Protein AF-A0A813EW26-F1 (afdb_monomer)

Foldseek 3Di:
DVLVVVLVVLVVVLVPDDPVVNVVSVVVSVVSVVVVVVVVVVVVVVCVVPVVVVCVVVVPDPVNVLVVLQVVDVVCPDVNCLPVVLVVLVVCCVPPNDVVSVVCLVPRDDPVSSCCCVPPSNVVCVCQVVVQVVPDDPPDPDRPRPDPDDPPD

Organism: Polarella glacialis (NCBI:txid89957)

pLDDT: mean 82.6, std 13.22, range [34.06, 95.25]

Nearest PDB structures (foldseek):
  6tdu-assembly1_h  TM=3.071E-01  e=9.875E+00  Euglena gracilis

Secondary structure (DSSP, 8-state):
-HHHHHHHHHHHHHTTS-HHHHHHHHHHHHHHHHHHHHHHHHHHHHHHHHHHHHHHHTT--HHHHHHHHHHHHHHHHHHHHHHHHHHHHHHHHHHH-HHHHHHHHHHTS-HHHHHHIIIIIHHHIIIIIIHHHHT-STT--S-TT--------

Structure (mmCIF, N/CA/C/O backbone):
data_AF-A0A813EW26-F1
#
_entry.id   AF-A0A813EW26-F1
#
loop_
_atom_site.group_PDB
_atom_site.id
_atom_site.type_symbol
_atom_site.label_atom_id
_atom_site.label_alt_id
_atom_site.label_comp_id
_atom_site.label_asym_id
_atom_site.label_entity_id
_atom_site.label_seq_id
_atom_site.pdbx_PDB_ins_code
_atom_site.Cartn_x
_atom_site.Cartn_y
_atom_site.Cartn_z
_atom_site.occupancy
_atom_site.B_iso_or_equiv
_atom_site.auth_seq_id
_atom_site.auth_comp_id
_atom_site.auth_asym_id
_atom_site.auth_atom_id
_atom_site.pdbx_PDB_model_num
ATOM 1 N N . MET A 1 1 ? -9.733 -8.151 -11.544 1.00 58.94 1 MET A N 1
ATOM 2 C CA . MET A 1 1 ? -8.598 -9.094 -11.354 1.00 58.94 1 MET A CA 1
ATOM 3 C C . MET A 1 1 ? -7.816 -9.415 -12.630 1.00 58.94 1 MET A C 1
ATOM 5 O O . MET A 1 1 ? -6.599 -9.398 -12.552 1.00 58.94 1 MET A O 1
ATOM 9 N N . ARG A 1 2 ? -8.445 -9.617 -13.800 1.00 74.50 2 ARG A N 1
ATOM 10 C CA . ARG A 1 2 ? -7.743 -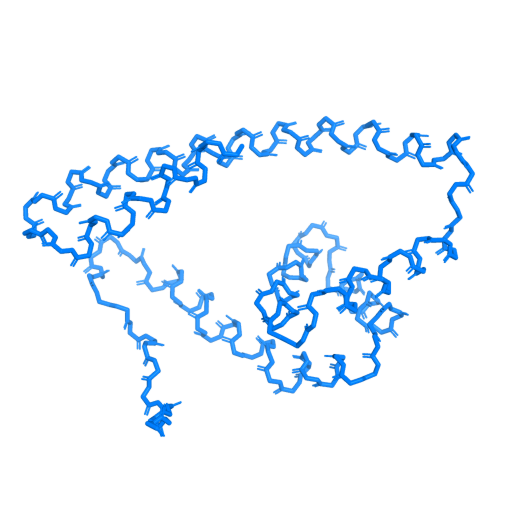9.930 -15.067 1.00 74.50 2 ARG A CA 1
ATOM 11 C C . ARG A 1 2 ? -6.640 -8.927 -15.470 1.00 74.50 2 ARG A C 1
ATOM 13 O O . ARG A 1 2 ? -5.585 -9.345 -15.923 1.00 74.50 2 ARG A O 1
ATOM 20 N N . THR A 1 3 ? -6.844 -7.627 -15.241 1.00 79.56 3 THR A N 1
ATOM 21 C CA . THR A 1 3 ? -5.843 -6.577 -15.524 1.00 79.56 3 THR A CA 1
ATOM 22 C C . THR A 1 3 ? -4.544 -6.753 -14.727 1.00 79.56 3 THR A C 1
ATOM 24 O O . THR A 1 3 ? -3.465 -6.509 -15.255 1.00 79.56 3 THR A O 1
ATOM 27 N N . MET A 1 4 ? -4.621 -7.223 -13.476 1.00 79.38 4 MET A N 1
ATOM 28 C CA . MET A 1 4 ? -3.436 -7.456 -12.637 1.00 79.38 4 MET A CA 1
ATOM 29 C C . MET A 1 4 ? -2.632 -8.669 -13.112 1.00 79.38 4 MET A C 1
ATOM 31 O O . MET A 1 4 ? -1.403 -8.632 -13.097 1.00 79.38 4 MET A O 1
ATOM 35 N N . ASP A 1 5 ? -3.317 -9.722 -13.568 1.00 84.12 5 ASP A N 1
ATOM 36 C CA . ASP A 1 5 ? -2.665 -10.878 -14.188 1.00 84.12 5 ASP A CA 1
ATOM 37 C C . ASP A 1 5 ? -1.959 -10.475 -15.490 1.00 84.12 5 ASP A C 1
ATOM 39 O O . ASP A 1 5 ? -0.799 -10.819 -15.691 1.00 84.12 5 ASP A O 1
ATOM 43 N N . GLU A 1 6 ? -2.610 -9.658 -16.323 1.00 85.12 6 GLU A N 1
ATOM 44 C CA . GLU A 1 6 ? -2.019 -9.124 -17.556 1.00 85.12 6 GLU A CA 1
ATOM 45 C C . GLU A 1 6 ? -0.769 -8.272 -17.273 1.00 85.12 6 GLU A C 1
ATOM 47 O O . GLU A 1 6 ? 0.268 -8.481 -17.901 1.00 85.12 6 GLU A O 1
ATOM 52 N N . LEU A 1 7 ? -0.821 -7.360 -16.294 1.00 85.62 7 LEU A N 1
ATOM 53 C CA . LEU A 1 7 ? 0.332 -6.541 -15.897 1.00 85.62 7 LEU A CA 1
ATOM 54 C C . LEU A 1 7 ? 1.496 -7.396 -15.375 1.00 85.62 7 LEU A C 1
ATOM 56 O O . LEU A 1 7 ? 2.650 -7.163 -15.748 1.00 85.62 7 LEU A O 1
ATOM 60 N N . ARG A 1 8 ? 1.209 -8.406 -14.544 1.00 85.56 8 ARG A N 1
ATOM 61 C CA . ARG A 1 8 ? 2.218 -9.357 -14.053 1.00 85.56 8 ARG A CA 1
ATOM 62 C C . ARG A 1 8 ? 2.895 -10.078 -15.215 1.00 85.56 8 ARG A C 1
ATOM 64 O O . ARG A 1 8 ? 4.122 -10.166 -15.248 1.00 85.56 8 ARG A O 1
ATOM 71 N N . ASP A 1 9 ? 2.111 -10.579 -16.160 1.00 86.75 9 ASP A N 1
ATOM 72 C CA . ASP A 1 9 ? 2.622 -11.363 -17.280 1.00 86.75 9 ASP A CA 1
ATOM 73 C C . ASP A 1 9 ? 3.438 -10.478 -18.246 1.00 86.75 9 ASP A C 1
ATOM 75 O O . ASP A 1 9 ? 4.500 -10.884 -18.730 1.00 86.75 9 ASP A O 1
ATOM 79 N N . MET A 1 10 ? 3.022 -9.221 -18.452 1.00 84.31 10 MET A N 1
ATOM 80 C CA . MET A 1 10 ? 3.799 -8.218 -19.189 1.00 84.31 10 MET A CA 1
ATOM 81 C C . MET A 1 10 ? 5.158 -7.959 -18.525 1.00 84.31 10 MET A C 1
ATOM 83 O O . MET A 1 10 ? 6.186 -8.038 -19.197 1.00 84.31 10 MET A O 1
ATOM 87 N N . LEU A 1 11 ? 5.197 -7.737 -17.208 1.00 82.88 11 LEU A N 1
ATOM 88 C CA . LEU A 1 11 ? 6.443 -7.528 -16.459 1.00 82.88 11 LEU A CA 1
ATOM 89 C C . LEU A 1 11 ? 7.373 -8.753 -16.509 1.00 82.88 11 LEU A C 1
ATOM 91 O O . LEU A 1 11 ? 8.576 -8.622 -16.762 1.00 82.88 11 LEU A O 1
ATOM 95 N N . ALA A 1 12 ? 6.818 -9.953 -16.325 1.00 83.06 12 ALA A N 1
ATOM 96 C CA . ALA A 1 12 ? 7.572 -11.201 -16.388 1.00 83.06 12 ALA A CA 1
ATOM 97 C C . ALA A 1 12 ? 8.181 -11.422 -17.782 1.00 83.06 12 ALA A C 1
ATOM 99 O O . ALA A 1 12 ? 9.363 -11.744 -17.906 1.00 83.06 12 ALA A O 1
ATOM 100 N N . SER A 1 13 ? 7.400 -11.188 -18.841 1.00 82.06 13 SER A N 1
ATOM 101 C CA . SER A 1 13 ? 7.858 -11.360 -20.224 1.00 82.06 13 SER A CA 1
ATOM 102 C C . SER A 1 13 ? 8.895 -10.314 -20.656 1.00 82.06 13 SER A C 1
ATOM 104 O O . SER A 1 13 ? 9.799 -10.630 -21.432 1.00 82.06 13 SER A O 1
ATOM 106 N N . GLY A 1 14 ? 8.823 -9.088 -20.127 1.00 76.06 14 GLY A N 1
ATOM 107 C CA . GLY A 1 14 ? 9.753 -8.005 -20.462 1.00 76.06 14 GLY A CA 1
ATOM 108 C C . GLY A 1 14 ? 11.180 -8.232 -19.981 1.00 76.06 14 GLY A C 1
ATOM 109 O O . GLY A 1 14 ? 12.131 -7.830 -20.653 1.00 76.06 14 GLY A O 1
ATOM 110 N N . SER A 1 15 ? 11.335 -8.958 -18.873 1.00 72.12 15 SER A N 1
ATOM 111 C CA . SER A 1 15 ? 12.633 -9.243 -18.247 1.00 72.12 15 SER A CA 1
ATOM 112 C C . SER A 1 15 ? 13.597 -9.997 -19.179 1.00 72.12 15 SER A C 1
ATOM 114 O O . SER A 1 15 ? 14.813 -9.838 -19.078 1.00 72.12 15 SER A O 1
ATOM 116 N N . PHE A 1 16 ? 13.061 -10.764 -20.136 1.00 74.12 16 PHE A N 1
ATOM 117 C CA . PHE A 1 16 ? 13.828 -11.633 -21.036 1.00 74.12 16 PHE A CA 1
ATOM 118 C C . PHE A 1 16 ? 13.898 -11.138 -22.489 1.00 74.12 16 PHE A C 1
ATOM 120 O O . PHE A 1 16 ? 14.532 -11.782 -23.322 1.00 74.12 16 PHE A O 1
ATOM 127 N N . LYS A 1 17 ? 13.265 -10.004 -22.819 1.00 77.62 17 LYS A N 1
ATOM 128 C CA . LYS A 1 17 ? 13.198 -9.503 -24.202 1.00 77.62 17 LYS A CA 1
ATOM 129 C C . LYS A 1 17 ? 14.443 -8.708 -24.624 1.00 77.62 17 LYS A C 1
ATOM 131 O O . LYS A 1 17 ? 15.064 -8.082 -23.763 1.00 77.62 17 LYS A O 1
ATOM 136 N N . PRO A 1 18 ? 14.800 -8.678 -25.924 1.00 77.31 18 PRO A N 1
ATOM 137 C CA . PRO A 1 18 ? 15.823 -7.775 -26.463 1.00 77.31 18 PRO A CA 1
ATOM 138 C C . PRO A 1 18 ? 15.448 -6.297 -26.275 1.00 77.31 18 PRO A C 1
ATOM 140 O O . PRO A 1 18 ? 14.266 -5.959 -26.276 1.00 77.31 18 PRO A O 1
ATOM 143 N N . ALA A 1 19 ? 16.440 -5.403 -26.175 1.00 70.62 19 ALA A N 1
ATOM 144 C CA . ALA A 1 19 ? 16.229 -3.977 -25.882 1.00 70.62 19 ALA A CA 1
ATOM 145 C C . ALA A 1 19 ? 15.204 -3.282 -26.809 1.00 70.62 19 ALA A C 1
ATOM 147 O O . ALA A 1 19 ? 14.368 -2.523 -26.328 1.00 70.62 19 ALA A O 1
ATOM 148 N N . GLY A 1 20 ? 15.195 -3.599 -28.110 1.00 70.50 20 GLY A N 1
ATOM 149 C CA . GLY A 1 20 ? 14.234 -3.027 -29.067 1.00 70.50 20 GLY A CA 1
ATOM 150 C C . GLY A 1 20 ? 12.772 -3.433 -28.824 1.00 70.50 20 GLY A C 1
ATOM 151 O O . GLY A 1 20 ? 11.873 -2.627 -29.028 1.00 70.50 20 GLY A O 1
ATOM 152 N N . GLU A 1 21 ? 12.522 -4.646 -28.322 1.00 73.56 21 GLU A N 1
ATOM 153 C CA . GLU A 1 21 ? 11.170 -5.123 -27.980 1.00 73.56 21 GLU A CA 1
ATOM 154 C C . GLU A 1 21 ? 10.713 -4.660 -26.589 1.00 73.56 21 GLU A C 1
ATOM 156 O O . GLU A 1 21 ? 9.515 -4.645 -26.294 1.00 73.56 21 GLU A O 1
ATOM 161 N N . ARG A 1 22 ? 11.656 -4.274 -25.717 1.00 75.75 22 ARG A N 1
ATOM 162 C CA . ARG A 1 22 ? 11.342 -3.721 -24.392 1.00 75.75 22 ARG A CA 1
ATOM 163 C C . ARG A 1 22 ? 10.670 -2.359 -24.493 1.00 75.75 22 ARG A C 1
ATOM 165 O O . ARG A 1 22 ? 9.767 -2.101 -23.709 1.00 75.75 22 ARG A O 1
ATOM 172 N N . ALA A 1 23 ? 11.054 -1.528 -25.462 1.00 77.25 23 ALA A N 1
ATOM 173 C CA . ALA A 1 23 ? 10.462 -0.204 -25.649 1.00 77.25 23 ALA A CA 1
ATOM 174 C C . ALA A 1 23 ? 8.962 -0.278 -25.995 1.00 77.25 23 ALA A C 1
ATOM 176 O O . ALA A 1 23 ? 8.146 0.416 -25.389 1.00 77.25 23 ALA A O 1
ATOM 177 N N . GLU A 1 24 ? 8.577 -1.169 -26.914 1.00 80.31 24 GLU A N 1
ATOM 178 C CA . GLU A 1 24 ? 7.169 -1.370 -27.280 1.00 80.31 24 GLU A CA 1
ATOM 179 C C . GLU A 1 24 ? 6.361 -1.963 -26.116 1.00 80.31 24 GLU A C 1
ATOM 181 O O . GLU A 1 24 ? 5.244 -1.525 -25.828 1.00 80.31 24 GLU A O 1
ATOM 186 N N . LEU A 1 25 ? 6.937 -2.939 -25.408 1.00 82.19 25 LEU A N 1
ATOM 187 C CA . LEU A 1 25 ? 6.304 -3.526 -24.232 1.00 82.19 25 LEU A CA 1
ATOM 188 C C . LEU A 1 25 ? 6.136 -2.499 -23.104 1.00 82.19 25 LEU A C 1
ATOM 190 O O . LEU A 1 25 ? 5.101 -2.495 -22.443 1.00 82.19 25 LEU A O 1
ATOM 194 N N . LEU A 1 26 ? 7.119 -1.619 -22.906 1.00 81.19 26 LEU A N 1
ATOM 195 C CA . LEU A 1 26 ? 7.070 -0.545 -21.920 1.00 81.19 26 LEU A CA 1
ATOM 196 C C . LEU A 1 26 ? 5.965 0.462 -22.247 1.00 81.19 26 LEU A C 1
ATOM 198 O O . LEU A 1 26 ? 5.229 0.853 -21.345 1.00 81.19 26 LEU A O 1
ATOM 202 N N . ALA A 1 27 ? 5.802 0.846 -23.516 1.00 82.25 27 ALA A N 1
ATOM 203 C CA . ALA A 1 27 ? 4.712 1.725 -23.937 1.00 82.25 27 ALA A CA 1
ATOM 204 C C . ALA A 1 27 ? 3.338 1.105 -23.626 1.00 82.25 27 ALA A C 1
ATOM 206 O O . ALA A 1 27 ? 2.505 1.741 -22.980 1.00 82.25 27 ALA A O 1
ATOM 207 N N . LYS A 1 28 ? 3.144 -0.173 -23.981 1.00 84.50 28 LYS A N 1
ATOM 208 C CA . LYS A 1 28 ? 1.917 -0.927 -23.665 1.00 84.50 28 LYS A CA 1
ATOM 209 C C . LYS A 1 28 ? 1.693 -1.064 -22.159 1.00 84.50 28 LYS A C 1
ATOM 211 O O . LYS A 1 28 ? 0.564 -0.970 -21.688 1.00 84.50 28 LYS A O 1
ATOM 216 N N . LEU A 1 29 ? 2.760 -1.293 -21.392 1.00 84.81 29 LEU A N 1
ATOM 217 C CA . LEU A 1 29 ? 2.688 -1.396 -19.937 1.00 84.81 29 LEU A CA 1
ATOM 218 C C . LEU A 1 29 ? 2.246 -0.066 -19.320 1.00 84.81 29 LEU A C 1
ATOM 220 O O . LEU A 1 29 ? 1.349 -0.066 -18.485 1.00 84.81 29 LEU A O 1
ATOM 224 N N . ARG A 1 30 ? 2.829 1.059 -19.755 1.00 84.19 30 ARG A N 1
ATOM 225 C CA . ARG A 1 30 ? 2.454 2.410 -19.301 1.00 84.19 30 ARG A CA 1
ATOM 226 C C . ARG A 1 30 ? 0.980 2.699 -19.575 1.00 84.19 30 ARG A C 1
ATOM 228 O O . ARG A 1 30 ? 0.277 3.133 -18.669 1.00 84.19 30 ARG A O 1
ATOM 235 N N . GLU A 1 31 ? 0.511 2.408 -20.786 1.00 85.81 31 GLU A N 1
ATOM 236 C CA . GLU A 1 31 ? -0.8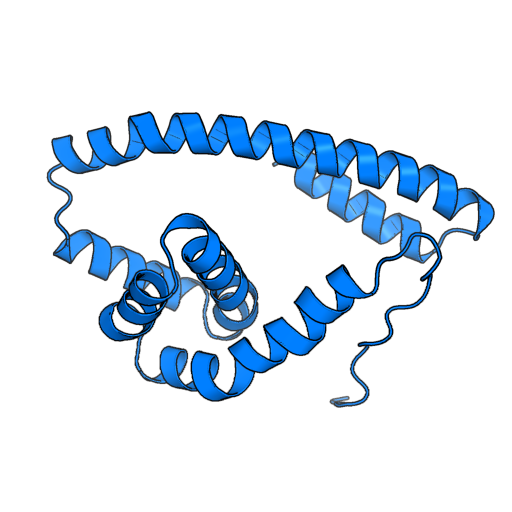98 2.563 -21.161 1.00 85.81 31 GLU A CA 1
ATOM 237 C C . GLU A 1 31 ? -1.814 1.721 -20.263 1.00 85.81 31 GLU A C 1
ATOM 239 O O . GLU A 1 31 ? -2.791 2.228 -19.712 1.00 85.81 31 GLU A O 1
ATOM 244 N N . ARG A 1 32 ? -1.470 0.445 -20.046 1.00 87.38 32 ARG A N 1
ATOM 245 C CA . ARG A 1 32 ? -2.289 -0.459 -19.231 1.00 87.38 32 ARG A CA 1
ATOM 246 C C . ARG A 1 32 ? -2.313 -0.063 -17.757 1.00 87.38 32 ARG A C 1
ATOM 248 O O . ARG A 1 32 ? -3.361 -0.175 -17.130 1.00 87.38 32 ARG A O 1
ATOM 255 N N . VAL A 1 33 ? -1.187 0.407 -17.217 1.00 87.12 33 VAL A N 1
ATOM 256 C CA . VAL A 1 33 ? -1.109 0.943 -15.850 1.00 87.12 33 VAL A CA 1
ATOM 257 C C . VAL A 1 33 ? -1.954 2.208 -15.723 1.00 87.12 33 VAL A C 1
ATOM 259 O O . VAL A 1 33 ? -2.708 2.312 -14.765 1.00 87.12 33 VAL A O 1
ATOM 262 N N . ALA A 1 34 ? -1.887 3.134 -16.683 1.00 84.62 34 ALA A N 1
ATOM 263 C CA . ALA A 1 34 ? -2.699 4.351 -16.654 1.00 84.62 34 ALA A CA 1
ATOM 264 C C . ALA A 1 34 ? -4.203 4.035 -16.672 1.00 84.62 34 ALA A C 1
ATOM 266 O O . ALA A 1 34 ? -4.948 4.567 -15.854 1.00 84.62 34 ALA A O 1
ATOM 267 N N . ALA A 1 35 ? -4.635 3.111 -17.537 1.00 87.25 35 ALA A N 1
ATOM 268 C CA . ALA A 1 35 ? -6.020 2.644 -17.560 1.00 87.25 35 ALA A CA 1
ATOM 269 C C . ALA A 1 35 ? -6.426 1.974 -16.237 1.00 87.25 35 ALA A C 1
ATOM 271 O O . ALA A 1 35 ? -7.499 2.240 -15.713 1.00 87.25 35 ALA A O 1
ATOM 272 N N . PHE A 1 36 ? -5.549 1.144 -15.664 1.00 86.75 36 PHE A N 1
ATOM 273 C CA . PHE A 1 36 ? -5.805 0.510 -14.372 1.00 86.75 36 PHE A CA 1
ATOM 274 C C . PHE A 1 36 ? -5.946 1.529 -13.232 1.00 86.75 36 PHE A C 1
ATOM 276 O O . PHE A 1 36 ? -6.791 1.348 -12.363 1.00 86.75 36 PHE A O 1
ATOM 283 N N . VAL A 1 37 ? -5.140 2.595 -13.228 1.00 86.81 37 VAL A N 1
ATOM 284 C CA . VAL A 1 37 ? -5.251 3.677 -12.237 1.00 86.81 37 VAL A CA 1
ATOM 285 C C . VAL A 1 37 ? -6.607 4.373 -12.342 1.00 86.81 37 VAL A C 1
ATOM 287 O O . VAL A 1 37 ? -7.246 4.584 -11.315 1.00 86.81 37 VAL A O 1
ATOM 290 N N . GLU A 1 38 ? -7.066 4.677 -13.556 1.00 88.19 38 GLU A N 1
ATOM 291 C CA . GLU A 1 38 ? -8.377 5.302 -13.765 1.00 88.19 38 GLU A CA 1
ATOM 292 C C . GLU A 1 38 ? -9.526 4.388 -13.314 1.00 88.19 38 GLU A C 1
ATOM 294 O O . GLU A 1 38 ? -10.388 4.815 -12.546 1.00 88.19 38 GLU A O 1
ATOM 299 N N . ASP A 1 39 ? -9.483 3.105 -13.695 1.00 87.75 39 ASP A N 1
ATOM 300 C CA . ASP A 1 39 ? -10.458 2.102 -13.247 1.00 87.75 39 ASP A CA 1
ATOM 301 C C . ASP A 1 39 ? -10.497 2.012 -11.708 1.00 87.75 39 ASP A C 1
ATOM 303 O O . ASP A 1 39 ? -11.567 1.914 -11.106 1.00 87.75 39 ASP A O 1
ATOM 307 N N . MET A 1 40 ? -9.329 2.060 -11.053 1.00 86.75 40 MET A N 1
ATOM 308 C CA . MET A 1 40 ? -9.228 2.029 -9.593 1.00 86.75 40 MET A CA 1
ATOM 309 C C . MET A 1 40 ? -9.784 3.294 -8.941 1.00 86.75 40 MET A C 1
ATOM 311 O O . MET A 1 40 ? -10.432 3.181 -7.905 1.00 86.75 40 MET A O 1
ATOM 315 N N . HIS A 1 41 ? -9.570 4.480 -9.516 1.00 87.00 41 HIS A N 1
ATOM 316 C CA . HIS A 1 41 ? -10.170 5.710 -8.996 1.00 87.00 41 HIS A CA 1
ATOM 317 C C . HIS A 1 41 ? -11.694 5.658 -9.052 1.00 87.00 41 HIS A C 1
ATOM 319 O O . HIS A 1 41 ? -12.343 5.984 -8.060 1.00 87.00 41 HIS A O 1
ATOM 325 N N . GLN A 1 42 ? -12.264 5.211 -10.174 1.00 87.12 42 GLN A N 1
ATOM 326 C CA . GLN A 1 42 ? -13.712 5.061 -10.286 1.00 87.12 42 GLN A CA 1
ATOM 327 C C . GLN A 1 42 ? -14.240 4.047 -9.264 1.00 87.12 42 GLN A C 1
ATOM 329 O O . GLN A 1 42 ? -15.192 4.335 -8.543 1.00 87.12 42 GLN A O 1
ATOM 334 N N . HIS A 1 43 ? -13.600 2.880 -9.172 1.00 87.06 43 HIS A N 1
ATOM 335 C CA . HIS A 1 43 ? -14.005 1.835 -8.238 1.00 87.06 43 HIS A CA 1
ATOM 336 C C . HIS A 1 43 ? -13.961 2.308 -6.778 1.00 87.06 43 HIS A C 1
ATOM 338 O O . HIS A 1 43 ? -14.926 2.100 -6.046 1.00 87.06 43 HIS A O 1
ATOM 344 N N . LEU A 1 44 ? -12.882 2.982 -6.369 1.00 86.50 44 LEU A N 1
ATOM 345 C CA . LEU A 1 44 ? -12.748 3.513 -5.012 1.00 86.50 44 LEU A CA 1
ATOM 346 C C . LEU A 1 44 ? -13.771 4.618 -4.726 1.00 86.50 44 LEU A C 1
ATOM 348 O O . LEU A 1 44 ? -14.330 4.634 -3.637 1.00 86.50 44 LEU A O 1
ATOM 352 N N . ALA A 1 45 ? -14.076 5.493 -5.691 1.00 87.12 45 ALA A N 1
ATOM 353 C CA . ALA A 1 45 ? -15.104 6.521 -5.516 1.00 87.12 45 ALA A CA 1
ATOM 354 C C . ALA A 1 45 ? -16.495 5.908 -5.273 1.00 87.12 45 ALA A C 1
ATOM 356 O O . ALA A 1 45 ? -17.224 6.348 -4.386 1.00 87.12 45 ALA A O 1
ATOM 357 N N . GLU A 1 46 ? -16.847 4.853 -6.015 1.00 88.19 46 GLU A N 1
ATOM 358 C CA . GLU A 1 46 ? -18.089 4.104 -5.787 1.00 88.19 46 GLU A CA 1
ATOM 359 C C . GLU A 1 46 ? -18.103 3.443 -4.395 1.00 88.19 46 GLU A C 1
ATOM 361 O O . GLU A 1 46 ? -19.108 3.493 -3.678 1.00 88.19 46 GLU A O 1
ATOM 366 N N . GLU A 1 47 ? -16.985 2.844 -3.976 1.00 86.75 47 GLU A N 1
ATOM 367 C CA . GLU A 1 47 ? -16.858 2.227 -2.653 1.00 86.75 47 GLU A CA 1
ATOM 368 C C . GLU A 1 47 ? -16.942 3.250 -1.510 1.00 86.75 47 GLU A C 1
ATOM 370 O O . GLU A 1 47 ? -17.598 2.981 -0.502 1.00 86.75 47 GLU A O 1
ATOM 375 N N . GLU A 1 48 ? -16.350 4.435 -1.665 1.00 85.88 48 GLU A N 1
ATOM 376 C CA . GLU A 1 48 ? -16.388 5.521 -0.678 1.00 85.88 48 GLU A CA 1
ATOM 377 C C . GLU A 1 48 ? -17.806 6.071 -0.451 1.00 85.88 48 GLU A C 1
ATOM 379 O O . GLU A 1 48 ? -18.129 6.499 0.659 1.00 85.88 48 GLU A O 1
ATOM 384 N N . GLU A 1 49 ? -18.687 6.015 -1.453 1.00 88.31 49 GLU A N 1
ATOM 385 C CA . GLU A 1 49 ? -20.095 6.400 -1.295 1.00 88.31 49 GLU A CA 1
ATOM 386 C C . GLU A 1 49 ? -20.938 5.297 -0.636 1.00 88.31 49 GLU A C 1
ATOM 388 O O . GLU A 1 49 ? -21.826 5.571 0.181 1.00 88.31 49 GLU A O 1
ATOM 393 N N . VAL A 1 50 ? -20.681 4.036 -0.993 1.00 89.00 50 VAL A N 1
ATOM 394 C CA . VAL A 1 50 ? -21.560 2.913 -0.642 1.00 89.00 50 VAL A CA 1
ATOM 395 C C . VAL A 1 50 ? -21.143 2.237 0.665 1.00 89.00 50 VAL A C 1
ATOM 397 O O . VAL A 1 50 ? -21.994 1.976 1.522 1.00 89.00 50 VAL A O 1
ATOM 400 N N . ILE A 1 51 ? -19.853 1.951 0.851 1.00 87.62 51 ILE A N 1
ATOM 401 C CA . ILE A 1 51 ? -19.360 1.146 1.976 1.00 87.62 51 ILE A CA 1
ATOM 402 C C . ILE A 1 51 ? -19.600 1.839 3.324 1.00 87.62 51 ILE A C 1
ATOM 404 O O . ILE A 1 51 ? -20.178 1.190 4.201 1.00 87.62 51 ILE A O 1
ATOM 408 N N . PRO A 1 52 ? -19.264 3.131 3.533 1.00 86.25 52 PRO A N 1
ATOM 409 C CA . PRO A 1 52 ? -19.504 3.784 4.821 1.00 86.25 52 PRO A CA 1
ATOM 410 C C . PRO A 1 52 ? -20.981 3.775 5.224 1.00 86.25 52 PRO A C 1
ATOM 412 O O . PRO A 1 52 ? -21.307 3.569 6.395 1.00 86.25 52 PRO A O 1
ATOM 415 N N . LYS A 1 53 ? -21.886 3.929 4.249 1.00 88.19 53 LYS A N 1
ATOM 416 C CA . LYS A 1 53 ? -23.330 3.860 4.480 1.00 88.19 53 LYS A CA 1
ATOM 417 C C . LYS A 1 53 ? -23.758 2.463 4.931 1.00 88.19 53 LYS A C 1
ATOM 419 O O . LYS A 1 53 ? -24.450 2.348 5.940 1.00 88.19 53 LYS A O 1
ATOM 424 N N . LEU A 1 54 ? -23.322 1.414 4.233 1.00 91.06 54 LEU A N 1
ATOM 425 C CA . LEU A 1 54 ? -23.641 0.028 4.594 1.00 91.06 54 LEU A CA 1
ATOM 426 C C . LEU A 1 54 ? -23.078 -0.355 5.969 1.00 91.06 54 LEU A C 1
ATOM 428 O O . LEU A 1 54 ? -23.757 -1.024 6.748 1.00 91.06 54 LEU A O 1
ATOM 432 N N . LEU A 1 55 ? -21.863 0.095 6.292 1.00 89.19 55 LEU A N 1
ATOM 433 C CA . LEU A 1 55 ? -21.264 -0.099 7.612 1.00 89.19 55 LEU A CA 1
ATOM 434 C C . LEU A 1 55 ? -22.080 0.613 8.703 1.00 89.19 55 LEU A C 1
ATOM 436 O O . LEU A 1 55 ? -22.363 0.015 9.743 1.00 89.19 55 LEU A O 1
ATOM 440 N N . GLY A 1 56 ? -22.524 1.848 8.449 1.00 86.50 56 GLY A N 1
ATOM 441 C CA . GLY A 1 56 ? -23.390 2.601 9.358 1.00 86.50 56 GLY A CA 1
ATOM 442 C C . GLY A 1 56 ? -24.750 1.932 9.588 1.00 86.50 56 GLY A C 1
ATOM 443 O O . GLY A 1 56 ? -25.145 1.715 10.734 1.00 86.50 56 GLY A O 1
ATOM 444 N N . GLU A 1 57 ? -25.445 1.544 8.515 1.00 91.44 57 GLU A N 1
ATOM 445 C CA . GLU A 1 57 ? -26.734 0.832 8.575 1.00 91.44 57 GLU A CA 1
ATOM 446 C C . GLU A 1 57 ? -26.609 -0.538 9.261 1.00 91.44 57 GLU A C 1
ATOM 448 O O . GLU A 1 57 ? -27.507 -0.960 9.990 1.00 91.44 57 GLU A O 1
ATOM 453 N N . GLY A 1 58 ? -25.471 -1.215 9.086 1.00 89.00 58 GLY A N 1
ATOM 454 C CA . GLY A 1 58 ? -25.149 -2.484 9.738 1.00 89.00 58 GLY A CA 1
ATOM 45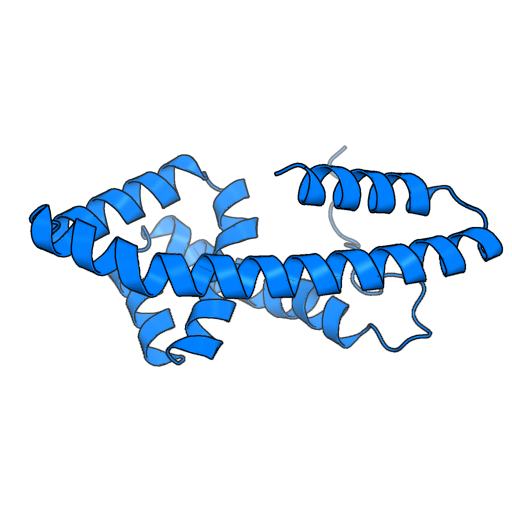5 C C . GLY A 1 58 ? -24.728 -2.367 11.208 1.00 89.00 58 GLY A C 1
ATOM 456 O O . GLY A 1 58 ? -24.412 -3.382 11.836 1.00 89.00 58 GLY A O 1
ATOM 457 N N . GLY A 1 59 ? -24.685 -1.156 11.776 1.00 89.62 59 GLY A N 1
ATOM 458 C CA . GLY A 1 59 ? -24.234 -0.937 13.151 1.00 89.62 59 GLY A CA 1
ATOM 459 C C . GLY A 1 59 ? -22.774 -1.354 13.360 1.00 89.62 59 GLY A C 1
ATOM 460 O O . GLY A 1 59 ? -22.428 -1.965 14.383 1.00 89.62 59 GLY A O 1
ATOM 461 N N . PHE A 1 60 ? -21.924 -1.103 12.363 1.00 89.25 60 PHE A N 1
ATOM 462 C CA . PHE A 1 60 ? -20.488 -1.306 12.461 1.00 89.25 60 PHE A CA 1
ATOM 463 C C . PHE A 1 60 ? -19.889 -0.197 13.328 1.00 89.25 60 PHE A C 1
ATOM 465 O O . PHE A 1 60 ? -19.869 0.973 12.958 1.00 89.25 60 PHE A O 1
ATOM 472 N N . THR A 1 61 ? -19.483 -0.561 14.541 1.00 90.06 61 THR A N 1
ATOM 473 C CA . THR A 1 61 ? -18.916 0.373 15.512 1.00 90.06 61 THR A CA 1
ATOM 474 C C . THR A 1 61 ? -17.412 0.499 15.305 1.00 90.06 61 THR A C 1
ATOM 476 O O . THR A 1 61 ? -16.774 -0.405 14.769 1.00 90.06 61 THR A O 1
ATOM 479 N N . GLN A 1 62 ? -16.822 1.573 15.826 1.00 83.75 62 GLN A N 1
ATOM 480 C CA . GLN A 1 62 ? -15.370 1.774 15.807 1.00 83.75 62 GLN A CA 1
ATOM 481 C C . GLN A 1 62 ? -14.600 0.633 16.504 1.00 83.75 62 GLN A C 1
ATOM 483 O O . GLN A 1 62 ? -13.492 0.280 16.114 1.00 83.75 62 GLN A O 1
ATOM 488 N N . GLU A 1 63 ? -15.205 -0.010 17.507 1.00 86.19 63 GLU A N 1
ATOM 489 C CA . GLU A 1 63 ? -14.643 -1.208 18.143 1.00 86.19 63 GLU A CA 1
ATOM 490 C C . GLU A 1 63 ? -14.590 -2.405 17.177 1.00 86.19 63 GLU A C 1
ATOM 492 O O . GLU A 1 63 ? -13.576 -3.102 17.103 1.00 86.19 63 GLU A O 1
ATOM 497 N N . LYS A 1 64 ? -15.653 -2.625 16.389 1.00 87.00 64 LYS A N 1
ATOM 498 C CA . LYS A 1 64 ? -15.683 -3.678 15.360 1.00 87.00 64 LYS A CA 1
ATOM 499 C C . LYS A 1 64 ? -14.696 -3.388 14.233 1.00 87.00 64 LYS A C 1
ATOM 501 O O . LYS A 1 64 ? -14.072 -4.317 13.729 1.00 87.00 64 LYS A O 1
ATOM 506 N N . GLU A 1 65 ? -14.533 -2.118 13.876 1.00 85.56 65 GLU A N 1
ATOM 507 C CA . GLU A 1 65 ? -13.516 -1.675 12.925 1.00 85.56 65 GLU A CA 1
ATOM 508 C C . GLU A 1 65 ? -12.113 -2.026 13.419 1.00 85.56 65 GLU A C 1
ATOM 510 O O . GLU A 1 65 ? -11.371 -2.707 12.716 1.00 85.56 65 GLU A O 1
ATOM 515 N N . GLY A 1 66 ? -11.780 -1.671 14.663 1.00 83.38 66 GLY A N 1
ATOM 516 C CA . GLY A 1 66 ? -10.495 -2.021 15.267 1.00 83.38 66 GLY A CA 1
ATOM 517 C C . GLY A 1 66 ? -10.240 -3.532 15.300 1.00 83.38 66 GLY A C 1
ATOM 518 O O . GLY A 1 66 ? -9.137 -3.978 14.981 1.00 83.38 66 GLY A O 1
ATOM 519 N N . ALA A 1 67 ? -11.262 -4.333 15.617 1.00 87.62 67 ALA A N 1
ATOM 520 C CA . ALA A 1 67 ? -11.159 -5.791 15.594 1.00 87.62 67 ALA A CA 1
ATOM 521 C C . ALA A 1 67 ? -10.915 -6.339 14.176 1.00 87.62 67 ALA A C 1
ATOM 523 O O . ALA A 1 67 ? -10.070 -7.217 13.993 1.00 87.62 67 ALA A O 1
ATOM 524 N N . ALA A 1 68 ? -11.608 -5.802 13.168 1.00 87.94 68 ALA A N 1
ATOM 525 C CA . ALA A 1 68 ? -11.415 -6.183 11.772 1.00 87.94 68 ALA A CA 1
ATOM 526 C C . ALA A 1 68 ? -10.015 -5.798 11.267 1.00 87.94 68 ALA A C 1
ATOM 528 O O . ALA A 1 68 ? -9.339 -6.618 10.648 1.00 87.94 68 ALA A O 1
ATOM 529 N N . VAL A 1 69 ? -9.534 -4.593 11.592 1.00 86.44 69 VAL A N 1
ATOM 530 C CA . VAL A 1 69 ? -8.166 -4.152 11.271 1.00 86.44 69 VAL A CA 1
ATOM 531 C C . VAL A 1 69 ? -7.133 -5.080 11.913 1.00 86.44 69 VAL A C 1
ATOM 533 O O . VAL A 1 69 ? -6.185 -5.492 11.244 1.00 86.44 69 VAL A O 1
ATOM 536 N N . GLY A 1 70 ? -7.342 -5.482 13.169 1.00 86.12 70 GLY A N 1
ATOM 537 C CA . GLY A 1 70 ? -6.504 -6.474 13.844 1.00 86.12 70 GLY A CA 1
ATOM 538 C C . GLY A 1 70 ? -6.438 -7.803 13.086 1.00 86.12 70 GLY A C 1
ATOM 539 O O . GLY A 1 70 ? -5.346 -8.286 12.795 1.00 86.12 70 GLY A O 1
ATOM 540 N N . GLN A 1 71 ? -7.589 -8.347 12.681 1.00 89.38 71 GLN A N 1
ATOM 541 C CA . GLN A 1 71 ? -7.661 -9.589 11.899 1.00 89.38 71 GLN A CA 1
ATOM 542 C C . GLN A 1 71 ? -6.962 -9.470 10.540 1.00 89.38 71 GLN A C 1
ATOM 544 O O . GLN A 1 71 ? -6.271 -10.398 10.118 1.00 89.38 71 GLN A O 1
ATOM 549 N N . ILE A 1 72 ? -7.095 -8.325 9.864 1.00 88.19 72 ILE A N 1
ATOM 550 C CA . ILE A 1 72 ? -6.400 -8.055 8.600 1.00 88.19 72 ILE A CA 1
ATOM 551 C C . ILE A 1 72 ? -4.888 -8.083 8.828 1.00 88.19 72 ILE A C 1
ATOM 553 O O . ILE A 1 72 ? -4.178 -8.816 8.138 1.00 88.19 72 ILE A O 1
ATOM 557 N N . ILE A 1 73 ? -4.394 -7.347 9.826 1.00 89.06 73 ILE A N 1
ATOM 558 C CA . ILE A 1 73 ? -2.965 -7.297 10.154 1.00 89.06 73 ILE A CA 1
ATOM 559 C C . ILE A 1 73 ? -2.439 -8.691 10.502 1.00 89.06 73 ILE A C 1
ATOM 561 O O . ILE A 1 73 ? -1.379 -9.080 10.016 1.00 89.06 73 ILE A O 1
ATOM 565 N N . GLU A 1 74 ? -3.167 -9.465 11.302 1.00 88.94 74 GLU A N 1
ATOM 566 C CA . GLU A 1 74 ? -2.777 -10.832 11.647 1.00 88.94 74 GLU A CA 1
ATOM 567 C C . GLU A 1 74 ? -2.730 -11.739 10.412 1.00 88.94 74 GLU A C 1
ATOM 569 O O . GLU A 1 74 ? -1.742 -12.447 10.210 1.00 88.94 74 GLU A O 1
ATOM 574 N N . SER A 1 75 ? -3.744 -11.665 9.544 1.00 90.62 75 SER A N 1
ATOM 575 C CA . SER A 1 75 ? -3.840 -12.498 8.338 1.00 90.62 75 SER A CA 1
ATOM 576 C C . SER A 1 75 ? -2.707 -12.256 7.335 1.00 90.62 75 SER A C 1
ATOM 578 O O . SER A 1 75 ? -2.284 -13.179 6.640 1.00 90.62 75 SER A O 1
ATOM 580 N N . LEU A 1 76 ? -2.173 -11.032 7.286 1.00 88.62 76 LEU A N 1
ATOM 581 C CA . LEU A 1 76 ? -1.055 -10.671 6.416 1.00 88.62 76 LEU A CA 1
ATOM 582 C C . LEU A 1 76 ? 0.281 -11.259 6.899 1.00 88.62 76 LEU A C 1
ATOM 584 O O . LEU A 1 76 ? 1.224 -11.379 6.111 1.00 88.62 76 LEU A O 1
ATOM 588 N N . GLY A 1 77 ? 0.396 -11.599 8.187 1.00 91.06 77 GLY A N 1
ATOM 589 C CA . GLY A 1 77 ? 1.652 -12.028 8.796 1.00 91.06 77 GLY A CA 1
ATOM 590 C C . GLY A 1 77 ? 2.777 -10.996 8.634 1.00 91.06 77 GLY A C 1
ATOM 591 O O . GLY A 1 77 ? 2.573 -9.855 8.221 1.00 91.06 77 GLY A O 1
ATOM 592 N N . LEU A 1 78 ? 4.013 -11.374 8.961 1.00 91.12 78 LEU A N 1
ATOM 593 C CA . LEU A 1 78 ? 5.136 -10.427 8.913 1.00 91.12 78 LEU A CA 1
ATOM 594 C C . LEU A 1 78 ? 5.491 -9.981 7.488 1.00 91.12 78 LEU A C 1
ATOM 596 O O . LEU A 1 78 ? 5.746 -8.799 7.263 1.00 91.12 78 LEU A O 1
ATOM 600 N N . ASP A 1 79 ? 5.503 -10.908 6.528 1.00 90.25 79 ASP A N 1
ATOM 601 C CA . ASP A 1 79 ? 5.890 -10.604 5.145 1.00 90.25 79 ASP A CA 1
ATOM 602 C C . ASP A 1 79 ? 4.841 -9.740 4.428 1.00 90.25 79 ASP A C 1
ATOM 604 O O . ASP A 1 79 ? 5.193 -8.750 3.781 1.00 90.25 79 ASP A O 1
ATOM 608 N N . GLY A 1 80 ? 3.551 -10.049 4.600 1.00 90.38 80 GLY A N 1
ATOM 609 C CA . GLY A 1 80 ? 2.468 -9.264 4.011 1.00 90.38 80 GLY A CA 1
ATOM 610 C C . GLY A 1 80 ? 2.402 -7.850 4.584 1.00 90.38 80 GLY A C 1
ATOM 611 O O . GLY A 1 80 ? 2.292 -6.889 3.819 1.00 90.38 80 GLY A O 1
ATOM 612 N N . ASN A 1 81 ? 2.558 -7.697 5.906 1.00 92.69 81 ASN A N 1
ATOM 613 C CA . ASN A 1 81 ? 2.611 -6.376 6.536 1.00 92.69 81 ASN A CA 1
ATOM 614 C C . ASN A 1 81 ? 3.821 -5.567 6.064 1.00 92.69 81 ASN A C 1
ATOM 616 O O . ASN A 1 81 ? 3.662 -4.402 5.713 1.00 92.69 81 ASN A O 1
ATOM 620 N N . LYS A 1 82 ? 5.012 -6.174 5.976 1.00 93.19 82 LYS A N 1
ATOM 621 C CA . LYS A 1 82 ? 6.219 -5.491 5.483 1.00 93.19 82 LYS A CA 1
ATOM 622 C C . LYS A 1 82 ? 6.020 -4.883 4.091 1.00 93.19 82 LYS A C 1
ATOM 624 O O . LYS A 1 82 ? 6.539 -3.803 3.826 1.00 93.19 82 LYS A O 1
ATOM 629 N N . LYS A 1 83 ? 5.303 -5.581 3.207 1.00 89.19 83 LYS A N 1
ATOM 630 C CA . LYS A 1 83 ? 5.065 -5.149 1.821 1.00 89.19 83 LYS A CA 1
ATOM 631 C C . LYS A 1 83 ? 3.920 -4.143 1.706 1.00 89.19 83 LYS A C 1
ATOM 633 O O . LYS A 1 83 ? 4.040 -3.169 0.972 1.00 89.19 83 LYS A O 1
ATOM 638 N N . SER A 1 84 ? 2.825 -4.375 2.426 1.00 90.12 84 SER A N 1
ATOM 639 C CA . SER A 1 84 ? 1.569 -3.643 2.211 1.00 90.12 84 SER A CA 1
ATOM 640 C C . SER A 1 84 ? 1.449 -2.414 3.106 1.00 90.12 84 SER A C 1
ATOM 642 O O . SER A 1 84 ? 1.021 -1.353 2.657 1.00 90.12 84 SER A O 1
ATOM 644 N N . LEU A 1 85 ? 1.849 -2.532 4.375 1.00 92.94 85 LEU A N 1
ATOM 645 C CA . LEU A 1 85 ? 1.614 -1.501 5.383 1.00 92.94 85 LEU A CA 1
ATOM 646 C C . LEU A 1 85 ? 2.296 -0.159 5.057 1.00 92.94 85 LEU A C 1
ATOM 648 O O . LEU A 1 85 ? 1.625 0.866 5.182 1.00 92.94 85 LEU A O 1
ATOM 652 N N . PRO A 1 86 ? 3.562 -0.110 4.589 1.00 94.50 86 PRO A N 1
ATOM 653 C CA . PRO A 1 86 ? 4.186 1.162 4.225 1.00 94.50 86 PRO A CA 1
ATOM 654 C C . PRO A 1 86 ? 3.482 1.878 3.067 1.00 94.50 86 PRO A C 1
ATOM 656 O O . PRO A 1 86 ? 3.329 3.095 3.112 1.00 94.50 86 PRO A O 1
ATOM 659 N N . VAL A 1 87 ? 3.009 1.128 2.066 1.00 93.06 87 VAL A N 1
ATOM 660 C CA . VAL A 1 87 ? 2.278 1.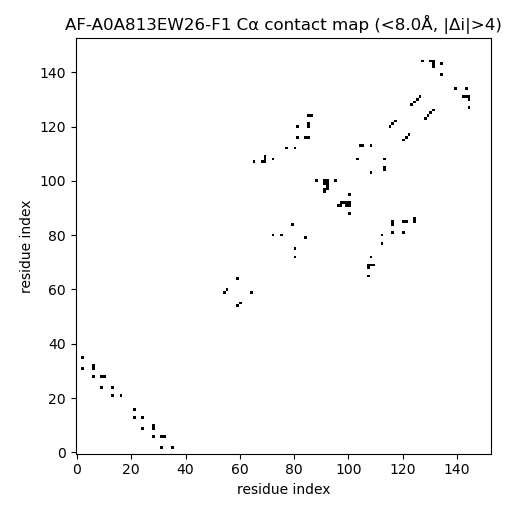680 0.915 1.00 93.06 87 VAL A CA 1
ATOM 661 C C . VAL A 1 87 ? 0.928 2.241 1.360 1.00 93.06 87 VAL A C 1
ATOM 663 O O . VAL A 1 87 ? 0.601 3.379 1.029 1.00 93.06 87 VAL A O 1
ATOM 666 N N . MET A 1 88 ? 0.172 1.480 2.160 1.00 91.56 88 MET A N 1
ATOM 667 C CA . MET A 1 88 ? -1.123 1.921 2.691 1.00 91.56 88 MET A CA 1
ATOM 668 C C . MET A 1 88 ? -0.983 3.189 3.536 1.00 91.56 88 MET A C 1
ATOM 670 O O . MET A 1 88 ? -1.724 4.149 3.343 1.00 91.56 88 MET A O 1
ATOM 674 N N . LEU A 1 89 ? 0.005 3.230 4.436 1.00 94.44 89 LEU A N 1
ATOM 675 C CA . LEU A 1 89 ? 0.246 4.402 5.274 1.00 94.44 89 LEU A CA 1
ATOM 676 C C . LEU A 1 89 ? 0.742 5.599 4.467 1.00 94.44 89 LEU A C 1
ATOM 678 O O . LEU A 1 89 ? 0.387 6.725 4.793 1.00 94.44 89 LEU A O 1
ATOM 682 N N . HIS A 1 90 ? 1.515 5.386 3.402 1.00 93.56 90 HIS A N 1
ATOM 683 C CA . HIS A 1 90 ? 1.878 6.465 2.489 1.00 93.56 90 HIS A CA 1
ATOM 684 C C . HIS A 1 90 ? 0.646 7.058 1.790 1.00 93.56 90 HIS A C 1
ATOM 686 O O . HIS A 1 90 ? 0.492 8.277 1.779 1.00 93.56 90 HIS A O 1
ATOM 692 N N . GLY A 1 91 ? -0.266 6.217 1.292 1.00 90.19 91 GLY A N 1
ATOM 693 C CA . GLY A 1 91 ? -1.541 6.670 0.726 1.00 90.19 91 GLY A CA 1
ATOM 694 C C . GLY A 1 91 ? -2.394 7.431 1.745 1.00 90.19 91 GLY A C 1
ATOM 695 O O . GLY A 1 91 ? -2.853 8.536 1.465 1.00 90.19 91 GLY A O 1
ATOM 696 N N . LEU A 1 92 ? -2.520 6.900 2.967 1.00 90.50 92 LEU A N 1
ATOM 697 C CA . LEU A 1 92 ? -3.244 7.555 4.059 1.00 90.50 92 LEU A CA 1
ATOM 698 C C . LEU A 1 92 ? -2.645 8.925 4.414 1.00 90.50 92 LEU A C 1
ATOM 700 O O . LEU A 1 92 ? -3.393 9.870 4.646 1.00 90.50 92 LEU A O 1
ATOM 704 N N . LYS A 1 93 ? -1.313 9.060 4.410 1.00 93.50 93 LYS A N 1
ATOM 705 C CA . LYS A 1 93 ? -0.626 10.346 4.627 1.00 93.50 93 LYS A CA 1
ATOM 706 C C . LYS A 1 93 ? -0.967 11.366 3.545 1.00 93.50 93 LYS A C 1
ATOM 708 O O . LYS A 1 93 ? -1.212 12.523 3.870 1.00 93.50 93 LYS A O 1
ATOM 713 N N . LEU A 1 94 ? -0.993 10.944 2.280 1.00 88.25 94 LEU A N 1
ATOM 714 C CA . LEU A 1 94 ? -1.330 11.819 1.153 1.00 88.25 94 LEU A CA 1
ATOM 715 C C . LEU A 1 94 ? -2.798 12.258 1.179 1.00 88.25 94 LEU A C 1
ATOM 717 O O . LEU A 1 94 ? -3.091 13.413 0.887 1.00 88.25 94 LEU A O 1
ATOM 721 N N . TRP A 1 95 ? -3.705 11.352 1.541 1.00 85.19 95 TRP A N 1
ATOM 722 C CA . TRP A 1 95 ? -5.143 11.616 1.546 1.00 85.19 95 TRP A CA 1
ATOM 723 C C . TRP A 1 95 ? -5.616 12.369 2.796 1.00 85.19 95 TRP A C 1
ATOM 725 O O . TRP A 1 95 ? -6.345 13.354 2.695 1.00 85.19 95 TRP A O 1
ATOM 735 N N . ALA A 1 96 ? -5.201 11.920 3.982 1.00 88.88 96 ALA A N 1
ATOM 736 C CA . ALA A 1 96 ? -5.770 12.348 5.261 1.00 88.88 96 ALA A CA 1
ATOM 737 C C . ALA A 1 96 ? -4.776 13.083 6.176 1.00 88.88 96 ALA A C 1
ATOM 739 O O . ALA A 1 96 ? -5.149 13.522 7.267 1.00 88.88 96 ALA A O 1
ATOM 740 N N . GLY A 1 97 ? -3.525 13.224 5.735 1.00 92.00 97 GLY A N 1
ATOM 741 C CA . GLY A 1 97 ? -2.460 13.910 6.455 1.00 92.00 97 GLY A CA 1
ATOM 742 C C . GLY A 1 97 ? -1.649 13.014 7.394 1.00 92.00 97 GLY A C 1
ATOM 743 O O . GLY A 1 97 ? -2.049 11.916 7.785 1.00 92.00 97 GLY A O 1
ATOM 744 N N . GLU A 1 98 ? -0.480 13.528 7.779 1.00 94.06 98 GLU A N 1
ATOM 745 C CA . GLU A 1 98 ? 0.500 12.836 8.627 1.00 94.06 98 GLU A CA 1
ATOM 746 C C . GLU A 1 98 ? -0.078 12.434 9.991 1.00 94.06 98 GLU A C 1
ATOM 748 O O . GLU A 1 98 ? 0.123 11.311 10.446 1.00 94.06 98 GLU A O 1
ATOM 753 N N . GLU A 1 99 ? -0.839 13.333 10.620 1.00 95.06 99 GLU A N 1
ATOM 754 C CA . GLU A 1 99 ? -1.411 13.123 11.953 1.00 95.06 99 GLU A CA 1
ATOM 755 C C . GLU A 1 99 ? -2.327 11.896 11.991 1.00 95.06 99 GLU A C 1
ATOM 757 O O . GLU A 1 99 ? -2.202 11.055 12.880 1.00 95.06 99 GLU A O 1
ATOM 762 N N . ARG A 1 100 ? -3.200 11.740 10.988 1.00 92.12 100 ARG A N 1
ATOM 763 C CA . ARG A 1 100 ? -4.119 10.599 10.922 1.00 92.12 100 ARG A CA 1
ATOM 764 C C . ARG A 1 100 ? -3.400 9.286 10.653 1.00 92.12 100 ARG A C 1
ATOM 766 O O . ARG A 1 100 ? -3.770 8.259 11.217 1.00 92.12 100 ARG A O 1
ATOM 773 N N . ALA A 1 101 ? -2.358 9.309 9.829 1.00 93.94 101 ALA A N 1
ATOM 774 C CA . ALA A 1 101 ? -1.556 8.119 9.592 1.00 93.94 101 ALA A CA 1
ATOM 775 C C . ALA A 1 101 ? -0.787 7.681 10.847 1.00 93.94 101 ALA A C 1
ATOM 777 O O . ALA A 1 101 ? -0.721 6.489 11.144 1.00 93.94 101 ALA A O 1
ATOM 778 N N . GLU A 1 102 ? -0.243 8.626 11.616 1.00 94.31 102 GLU A N 1
ATOM 779 C CA . GLU A 1 102 ? 0.423 8.304 12.880 1.00 94.31 102 GLU A CA 1
ATOM 780 C C . GLU A 1 102 ? -0.561 7.861 13.968 1.00 94.31 102 GLU A C 1
ATOM 782 O O . GLU A 1 102 ? -0.236 6.941 14.723 1.00 94.31 102 GLU A O 1
ATOM 787 N N . ALA A 1 103 ? -1.769 8.431 14.015 1.00 93.50 103 ALA A N 1
ATOM 788 C CA . ALA A 1 103 ? -2.841 7.947 14.884 1.00 93.50 103 ALA A CA 1
ATOM 789 C C . ALA A 1 103 ? -3.181 6.485 14.564 1.00 93.50 103 ALA A C 1
ATOM 791 O O . ALA A 1 103 ? -3.169 5.643 15.459 1.00 93.50 103 ALA A O 1
ATOM 792 N N . PHE A 1 104 ? -3.331 6.133 13.281 1.00 92.25 104 PHE A N 1
ATOM 793 C CA . PHE A 1 104 ? -3.562 4.745 12.876 1.00 92.25 104 PHE A CA 1
ATOM 794 C C . PHE A 1 104 ? -2.445 3.804 13.354 1.00 92.25 104 PHE A C 1
ATOM 796 O O . PHE A 1 104 ? -2.702 2.740 13.922 1.00 92.25 104 PHE A O 1
ATOM 803 N N . VAL A 1 105 ? -1.184 4.212 13.182 1.00 93.31 105 VAL A N 1
ATOM 804 C CA . VAL A 1 105 ? -0.016 3.453 13.656 1.00 93.31 105 VAL A CA 1
ATOM 805 C C . VAL A 1 105 ? -0.038 3.277 15.178 1.00 93.31 105 VAL A C 1
ATOM 807 O O . VAL A 1 105 ? 0.333 2.216 15.686 1.00 93.31 105 VAL A O 1
ATOM 810 N N . ALA A 1 106 ? -0.450 4.307 15.914 1.00 92.25 106 ALA A N 1
ATOM 811 C CA . ALA A 1 106 ? -0.468 4.318 17.370 1.00 92.25 106 ALA A CA 1
ATOM 812 C C . ALA A 1 106 ? -1.660 3.562 17.981 1.00 92.25 106 ALA A C 1
ATOM 814 O O . ALA A 1 106 ? -1.520 2.996 19.069 1.00 92.25 106 ALA A O 1
ATOM 815 N N . GLU A 1 107 ? -2.799 3.521 17.301 1.00 89.75 107 GLU A N 1
ATOM 816 C CA . GLU A 1 107 ? -4.058 3.013 17.853 1.00 89.75 107 GLU A CA 1
ATOM 817 C C . GLU A 1 107 ? -4.411 1.618 17.330 1.00 89.75 107 GLU A C 1
ATOM 819 O O . GLU A 1 107 ? -4.904 0.791 18.094 1.00 89.75 107 GLU A O 1
ATOM 824 N N . HIS A 1 108 ? -4.089 1.310 16.070 1.00 87.62 108 HIS A N 1
ATOM 825 C CA . HIS A 1 108 ? -4.578 0.096 15.408 1.00 87.62 108 HIS A CA 1
ATOM 826 C C . HIS A 1 108 ? -3.502 -0.955 15.125 1.00 87.62 108 HIS A C 1
ATOM 828 O O . HIS A 1 108 ? -3.830 -2.121 14.905 1.00 87.62 108 HIS A O 1
ATOM 834 N N . LEU A 1 109 ? -2.213 -0.596 15.160 1.00 90.44 109 LEU A N 1
ATOM 835 C CA . LEU A 1 109 ? -1.150 -1.578 14.934 1.00 90.44 109 LEU A CA 1
ATOM 836 C C . LEU A 1 109 ? -0.742 -2.310 16.220 1.00 90.44 109 LEU A C 1
ATOM 838 O O . LEU A 1 109 ? -0.374 -1.647 17.200 1.00 90.44 109 LEU A O 1
ATOM 842 N N . PRO A 1 110 ? -0.656 -3.655 16.199 1.00 89.50 110 PRO A N 1
ATOM 843 C CA . PRO A 1 110 ? -0.031 -4.432 17.260 1.00 89.50 110 PRO A CA 1
ATOM 844 C C . PRO A 1 110 ? 1.410 -3.985 17.514 1.00 89.50 110 PRO A C 1
ATOM 846 O O . PRO A 1 110 ? 2.148 -3.619 16.595 1.00 89.50 110 PRO A O 1
ATOM 849 N N . LEU A 1 111 ? 1.836 -4.058 18.772 1.00 92.19 111 LEU A N 1
ATOM 850 C CA . LEU A 1 111 ? 3.110 -3.501 19.232 1.00 92.19 111 LEU A CA 1
ATOM 851 C C . LEU A 1 111 ? 4.345 -4.024 18.460 1.00 92.19 111 LEU A C 1
ATOM 853 O O . LEU A 1 111 ? 5.175 -3.200 18.068 1.00 92.19 111 LEU A O 1
ATOM 857 N N . PRO A 1 112 ? 4.463 -5.332 18.140 1.00 91.75 112 PRO A N 1
ATOM 858 C CA . PRO A 1 112 ? 5.575 -5.830 17.327 1.00 91.75 112 PRO A CA 1
ATOM 859 C C . PRO A 1 112 ? 5.580 -5.265 15.899 1.00 91.75 112 PRO A C 1
ATOM 861 O O . PRO A 1 112 ? 6.630 -4.880 15.390 1.00 91.75 112 PRO A O 1
ATOM 864 N N . ILE A 1 113 ? 4.407 -5.166 15.265 1.00 93.69 113 ILE A N 1
ATOM 865 C CA . ILE A 1 113 ? 4.258 -4.635 13.902 1.00 93.69 113 ILE A CA 1
ATOM 866 C C . ILE A 1 113 ? 4.609 -3.150 13.869 1.00 93.69 113 ILE A C 1
ATOM 868 O O . ILE A 1 113 ? 5.354 -2.707 13.000 1.00 93.69 113 ILE A O 1
ATOM 872 N N . ARG A 1 114 ? 4.147 -2.391 14.865 1.00 94.44 114 ARG A N 1
ATOM 873 C CA . ARG A 1 114 ? 4.473 -0.972 15.029 1.00 94.44 114 ARG A CA 1
ATOM 874 C C . ARG A 1 114 ? 5.977 -0.737 15.153 1.00 94.44 114 ARG A C 1
ATOM 876 O O . ARG A 1 114 ? 6.505 0.171 14.514 1.00 94.44 114 ARG A O 1
ATOM 883 N N . LEU A 1 115 ? 6.662 -1.555 15.956 1.00 95.25 115 LEU A N 1
ATOM 884 C CA . LEU A 1 115 ? 8.113 -1.483 16.120 1.00 95.25 115 LEU A CA 1
ATOM 885 C C . LEU A 1 115 ? 8.833 -1.765 14.797 1.00 95.25 115 LEU A C 1
ATOM 887 O O . LEU A 1 115 ? 9.715 -1.005 14.406 1.00 95.25 115 LEU A O 1
ATOM 891 N N . LEU A 1 116 ? 8.449 -2.835 14.098 1.00 94.94 116 LEU A N 1
ATOM 892 C CA . LEU A 1 116 ? 9.065 -3.201 12.823 1.00 94.94 116 LEU A CA 1
ATOM 893 C C . LEU A 1 116 ? 8.829 -2.138 11.746 1.00 94.94 116 LEU A C 1
ATO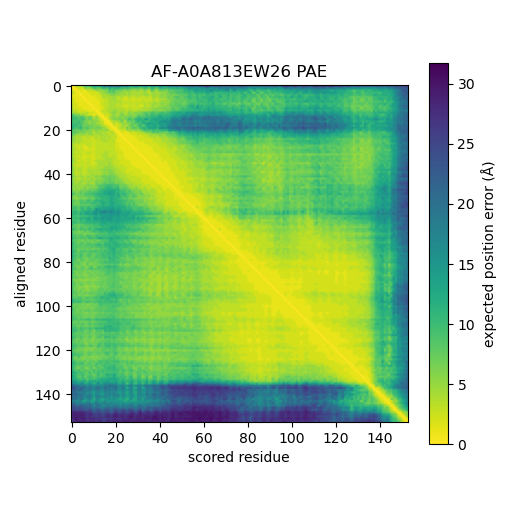M 895 O O . LEU A 1 116 ? 9.759 -1.781 11.020 1.00 94.94 116 LEU A O 1
ATOM 899 N N . TYR A 1 117 ? 7.613 -1.594 11.690 1.00 94.31 117 TYR A N 1
ATOM 900 C CA . TYR A 1 117 ? 7.262 -0.515 10.780 1.00 94.31 117 TYR A CA 1
ATOM 901 C C . TYR A 1 117 ? 8.125 0.725 11.018 1.00 94.31 117 TYR A C 1
ATOM 903 O O . TYR A 1 117 ? 8.771 1.200 10.087 1.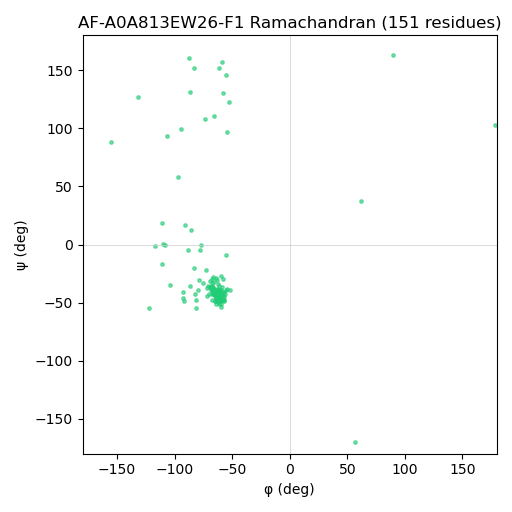00 94.31 117 TYR A O 1
ATOM 911 N N . ARG A 1 118 ? 8.179 1.221 12.261 1.00 93.50 118 ARG A N 1
ATOM 912 C CA . ARG A 1 118 ? 8.895 2.461 12.598 1.00 93.50 118 ARG A CA 1
ATOM 913 C C . ARG A 1 118 ? 10.407 2.342 12.452 1.00 93.50 118 ARG A C 1
ATOM 915 O O . ARG A 1 118 ? 11.039 3.302 12.027 1.00 93.50 118 ARG A O 1
ATOM 922 N N . THR A 1 119 ? 10.974 1.194 12.808 1.00 94.06 119 THR A N 1
ATOM 923 C CA . THR A 1 119 ? 12.431 1.016 12.844 1.00 94.06 119 THR A CA 1
ATOM 924 C C . THR A 1 119 ? 13.003 0.592 11.496 1.00 94.06 119 THR A C 1
ATOM 926 O O . THR A 1 119 ? 14.110 0.998 11.155 1.00 94.06 119 THR A O 1
ATOM 929 N N . PHE A 1 120 ? 12.279 -0.230 10.730 1.00 93.62 120 PHE A N 1
ATOM 930 C CA . PHE A 1 120 ? 12.826 -0.852 9.523 1.00 93.62 120 PHE A CA 1
ATOM 931 C C . PHE A 1 120 ? 12.014 -0.527 8.276 1.00 93.62 120 PHE A C 1
ATOM 933 O O . PHE A 1 120 ? 12.576 -0.066 7.287 1.00 93.62 120 PHE A O 1
ATOM 940 N N . TRP A 1 121 ? 10.704 -0.785 8.284 1.00 94.94 121 TRP A N 1
ATOM 941 C CA . TRP A 1 121 ? 9.946 -0.824 7.029 1.00 94.94 121 TRP A CA 1
ATOM 942 C C . TRP A 1 121 ? 9.656 0.556 6.443 1.00 94.94 121 TRP A C 1
ATOM 944 O O . TRP A 1 121 ? 9.628 0.687 5.225 1.00 94.94 121 TRP A O 1
ATOM 954 N N . SER A 1 122 ? 9.466 1.583 7.272 1.00 92.75 122 SER A N 1
ATOM 955 C CA . SER A 1 122 ? 9.226 2.952 6.802 1.00 92.75 122 SER A CA 1
ATOM 956 C C . SER A 1 122 ? 10.433 3.510 6.039 1.00 92.75 122 SER A C 1
ATOM 958 O O . SER A 1 122 ? 10.294 3.953 4.900 1.00 92.75 122 SER A O 1
ATOM 960 N N . ALA A 1 123 ? 11.625 3.421 6.635 1.00 90.62 123 ALA A N 1
ATOM 961 C CA . ALA A 1 123 ? 12.877 3.866 6.033 1.00 90.62 123 ALA A CA 1
ATOM 962 C C . ALA A 1 123 ? 13.203 3.063 4.767 1.00 90.62 123 ALA A C 1
ATOM 964 O O . ALA A 1 123 ? 13.580 3.622 3.738 1.00 90.62 123 ALA A O 1
ATOM 965 N N . ASP A 1 124 ? 13.000 1.749 4.825 1.00 91.38 124 ASP A N 1
ATOM 966 C CA . ASP A 1 124 ? 13.193 0.845 3.700 1.00 91.38 124 ASP A CA 1
ATOM 967 C C . ASP A 1 124 ? 12.254 1.156 2.519 1.00 91.38 124 ASP A C 1
ATOM 969 O O . ASP A 1 124 ? 12.688 1.193 1.366 1.00 91.38 124 ASP A O 1
ATOM 973 N N . PHE A 1 125 ? 10.980 1.440 2.799 1.00 91.44 125 PHE A N 1
ATOM 974 C CA . PHE A 1 125 ? 10.004 1.863 1.798 1.00 91.44 125 PHE A CA 1
ATOM 975 C C . PHE A 1 125 ? 10.394 3.197 1.153 1.00 91.44 125 PHE A C 1
ATOM 977 O O . PHE A 1 125 ? 10.439 3.289 -0.075 1.00 91.44 125 PHE A O 1
ATOM 984 N N . GLN A 1 126 ? 10.739 4.203 1.961 1.00 87.38 126 GLN A N 1
ATOM 985 C CA . GLN A 1 126 ? 11.172 5.512 1.464 1.00 87.38 126 GLN A CA 1
ATOM 986 C C . GLN A 1 126 ? 12.417 5.399 0.583 1.00 87.38 126 GLN A C 1
ATOM 988 O O . GLN A 1 126 ? 12.452 5.945 -0.517 1.00 87.38 126 GLN A O 1
ATOM 993 N N . HIS A 1 127 ? 13.427 4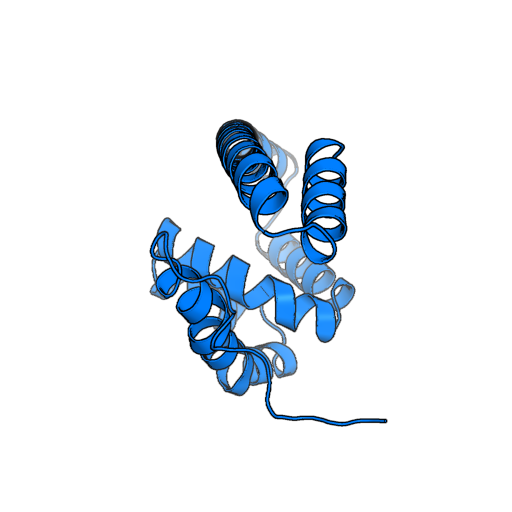.660 1.039 1.00 85.38 127 HIS A N 1
ATOM 994 C CA . HIS A 1 127 ? 14.687 4.558 0.320 1.00 85.38 127 HIS A CA 1
ATOM 995 C C . HIS A 1 127 ? 14.568 3.723 -0.957 1.00 85.38 127 HIS A C 1
ATOM 997 O O . HIS A 1 127 ? 15.085 4.122 -1.994 1.00 85.38 127 HIS A O 1
ATOM 1003 N N . ARG A 1 128 ? 13.888 2.571 -0.904 1.00 81.69 128 ARG A N 1
ATOM 1004 C CA . ARG A 1 128 ? 13.868 1.633 -2.034 1.00 81.69 128 ARG A CA 1
ATOM 1005 C C . ARG A 1 128 ? 12.707 1.859 -2.982 1.00 81.69 128 ARG A C 1
ATOM 1007 O O . ARG A 1 128 ? 12.922 1.892 -4.184 1.00 81.69 128 ARG A O 1
ATOM 1014 N N . HIS A 1 129 ? 11.486 1.985 -2.469 1.00 83.38 129 HIS A N 1
ATOM 1015 C CA . HIS A 1 129 ? 10.300 2.044 -3.327 1.00 83.38 129 HIS A CA 1
ATOM 1016 C C . HIS A 1 129 ? 10.105 3.453 -3.871 1.00 83.38 129 HIS A C 1
ATOM 1018 O O . HIS A 1 129 ? 10.074 3.636 -5.084 1.00 83.38 129 HIS A O 1
ATOM 1024 N N . LEU A 1 130 ? 10.040 4.455 -2.989 1.00 83.12 130 LEU A N 1
ATOM 1025 C CA . LEU A 1 130 ? 9.920 5.845 -3.432 1.00 83.12 130 LEU A CA 1
ATOM 1026 C C . LEU A 1 130 ? 11.201 6.320 -4.120 1.00 83.12 130 LEU A C 1
ATOM 1028 O O . LEU A 1 130 ? 11.114 7.021 -5.121 1.00 83.12 130 LEU A O 1
ATOM 1032 N N . GLY A 1 131 ? 12.372 5.882 -3.643 1.00 78.62 131 GLY A N 1
ATOM 1033 C CA . GLY A 1 131 ? 13.643 6.113 -4.330 1.00 78.62 131 GLY A CA 1
ATOM 1034 C C . GLY A 1 131 ? 13.645 5.557 -5.753 1.00 78.62 131 GLY A C 1
ATOM 1035 O O . GLY A 1 131 ? 13.985 6.295 -6.674 1.00 78.62 131 GLY A O 1
ATOM 1036 N N . LEU A 1 132 ? 13.200 4.309 -5.955 1.00 77.62 132 LEU A N 1
ATOM 1037 C CA . LEU A 1 132 ? 13.072 3.724 -7.293 1.00 77.62 132 LEU A CA 1
ATOM 1038 C C . LEU A 1 132 ? 12.111 4.527 -8.165 1.00 77.62 132 LEU A C 1
ATOM 1040 O O . LEU A 1 132 ? 12.465 4.855 -9.287 1.00 77.62 132 LEU A O 1
ATOM 1044 N N . VAL A 1 133 ? 10.925 4.874 -7.661 1.00 77.25 133 VAL A N 1
ATOM 1045 C CA . VAL A 1 133 ? 9.957 5.676 -8.427 1.00 77.25 133 VAL A CA 1
ATOM 1046 C C . VAL A 1 133 ? 10.550 7.037 -8.806 1.00 77.25 133 VAL A C 1
ATOM 1048 O O . VAL A 1 133 ? 10.443 7.455 -9.955 1.00 77.25 133 VAL A O 1
ATOM 1051 N N . ALA A 1 134 ? 11.233 7.703 -7.874 1.00 71.50 134 ALA A N 1
ATOM 1052 C CA . ALA A 1 134 ? 11.907 8.974 -8.122 1.00 71.50 134 ALA A CA 1
ATOM 1053 C C . ALA A 1 134 ? 13.090 8.845 -9.098 1.00 71.50 134 ALA A C 1
ATOM 1055 O O . ALA A 1 134 ? 13.408 9.802 -9.802 1.00 71.50 134 ALA A O 1
ATOM 1056 N N . SER A 1 135 ? 13.731 7.673 -9.171 1.00 64.19 135 SER A N 1
ATOM 1057 C CA . SER A 1 135 ? 14.815 7.383 -10.112 1.00 64.19 135 SER A CA 1
ATOM 1058 C C . SER A 1 135 ? 14.334 6.914 -11.482 1.00 64.19 135 SER A C 1
ATOM 1060 O O . SER A 1 135 ? 15.160 6.432 -12.249 1.00 64.19 135 SER A O 1
ATOM 1062 N N . LEU A 1 136 ? 13.045 7.038 -11.810 1.00 65.81 136 LEU A N 1
ATOM 1063 C CA . LEU A 1 136 ? 12.516 6.768 -13.150 1.00 65.81 136 LEU A CA 1
ATOM 1064 C C . LEU A 1 136 ? 12.359 8.044 -14.018 1.00 65.81 136 LEU A C 1
ATOM 1066 O O . LEU A 1 136 ? 11.255 8.302 -14.500 1.00 65.81 136 LEU A O 1
ATOM 1070 N N . PRO A 1 137 ? 13.400 8.858 -14.306 1.00 60.72 137 PRO A N 1
ATOM 1071 C CA . PRO A 1 137 ? 13.434 9.561 -15.587 1.00 60.72 137 PRO A CA 1
ATOM 1072 C C . PRO A 1 137 ? 13.388 8.541 -16.738 1.00 60.72 137 PRO A C 1
ATOM 1074 O O . PRO A 1 137 ? 13.789 7.391 -16.558 1.00 60.72 137 PRO A O 1
ATOM 1077 N N . GLU A 1 138 ? 12.947 8.957 -17.931 1.00 54.88 138 GLU A N 1
ATOM 1078 C CA . GLU A 1 138 ? 12.733 8.078 -19.101 1.00 54.88 138 GLU A CA 1
ATOM 1079 C C . GLU A 1 138 ? 13.953 7.241 -19.547 1.00 54.88 138 GLU A C 1
ATOM 1081 O O . GLU A 1 138 ? 13.793 6.346 -20.371 1.00 54.88 138 GLU A O 1
ATOM 1086 N N . GLU A 1 139 ? 15.141 7.489 -18.990 1.00 54.09 139 GLU A N 1
ATOM 1087 C CA . GLU A 1 139 ? 16.438 6.958 -19.428 1.00 54.09 139 GLU A CA 1
ATOM 1088 C C . GLU A 1 139 ? 17.070 5.928 -18.461 1.00 54.09 139 GLU A C 1
ATOM 1090 O O . GLU A 1 139 ? 18.175 5.444 -18.709 1.00 54.09 139 GLU A O 1
ATOM 1095 N N . VAL A 1 140 ? 16.419 5.585 -17.340 1.00 54.88 140 VAL A N 1
ATOM 1096 C CA . VAL A 1 140 ? 16.985 4.654 -16.341 1.00 54.88 140 VAL A CA 1
ATOM 1097 C C . VAL A 1 140 ? 16.510 3.215 -16.581 1.00 54.88 140 VAL A C 1
ATOM 1099 O O . VAL A 1 140 ? 15.433 2.815 -16.147 1.00 54.88 140 VAL A O 1
ATOM 1102 N N . ASP A 1 141 ? 17.363 2.414 -17.229 1.00 56.88 141 ASP A N 1
ATOM 1103 C CA . ASP A 1 141 ? 17.103 1.000 -17.568 1.00 56.88 141 ASP A CA 1
ATOM 1104 C C . ASP A 1 141 ? 17.505 -0.012 -16.471 1.00 56.88 141 ASP A C 1
ATOM 1106 O O . ASP A 1 141 ? 17.275 -1.218 -16.609 1.00 56.88 141 ASP A O 1
ATOM 1110 N N . VAL A 1 142 ? 18.131 0.441 -15.377 1.00 56.75 142 VAL A N 1
ATOM 1111 C CA . VAL A 1 142 ? 18.670 -0.431 -14.317 1.00 56.75 142 VAL A CA 1
ATOM 1112 C C . VAL A 1 142 ? 18.229 0.081 -12.953 1.00 56.75 142 VAL A C 1
ATOM 1114 O O . VAL A 1 142 ? 18.457 1.242 -12.637 1.00 56.75 142 VAL A O 1
ATOM 1117 N N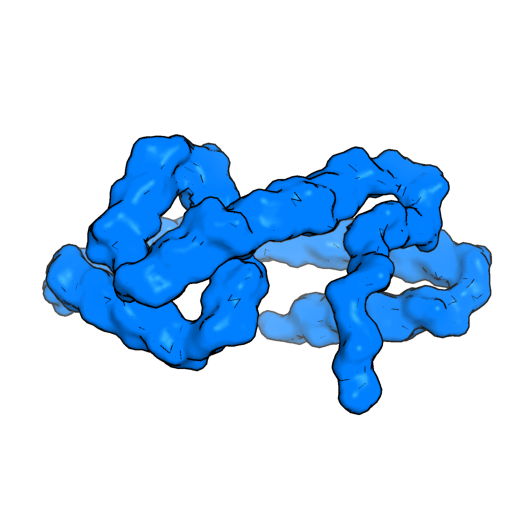 . ASN A 1 143 ? 17.627 -0.782 -12.127 1.00 58.84 143 ASN A N 1
ATOM 1118 C CA . ASN A 1 143 ? 17.219 -0.435 -10.764 1.00 58.84 143 ASN A CA 1
ATOM 1119 C C . ASN A 1 143 ? 18.469 -0.141 -9.900 1.00 58.84 143 ASN A C 1
ATOM 1121 O O . ASN A 1 143 ? 19.202 -1.081 -9.574 1.00 58.84 143 ASN A O 1
ATOM 1125 N N . PRO A 1 144 ? 18.717 1.121 -9.491 1.00 59.03 144 PRO A N 1
ATOM 1126 C CA . PRO A 1 144 ? 19.921 1.475 -8.739 1.00 59.03 144 PRO A CA 1
ATOM 1127 C C . PRO A 1 144 ? 19.833 1.079 -7.254 1.00 59.03 144 PRO A C 1
ATOM 1129 O O . PRO A 1 144 ? 20.813 1.203 -6.524 1.00 59.03 144 PRO A O 1
ATOM 1132 N N . PHE A 1 145 ? 18.680 0.567 -6.810 1.00 60.91 145 PHE A N 1
ATOM 1133 C CA . PHE A 1 145 ? 18.384 0.181 -5.429 1.00 60.91 145 PHE A CA 1
ATOM 1134 C C . PHE A 1 145 ? 18.244 -1.341 -5.245 1.00 60.91 145 PHE A C 1
ATOM 1136 O O . PHE A 1 145 ? 17.663 -1.799 -4.254 1.00 60.91 145 PHE A O 1
ATOM 1143 N N . VAL A 1 146 ? 18.759 -2.153 -6.183 1.00 57.53 146 VAL A N 1
ATOM 1144 C CA . VAL A 1 146 ? 18.863 -3.611 -5.995 1.00 57.53 146 VAL A CA 1
ATOM 1145 C C . VAL A 1 146 ? 19.696 -3.901 -4.743 1.00 57.53 146 VAL A C 1
ATOM 1147 O O . VAL A 1 146 ? 20.785 -3.364 -4.558 1.00 57.53 146 VAL A O 1
ATOM 1150 N N . SER A 1 147 ? 19.168 -4.767 -3.874 1.00 50.00 147 SER A N 1
ATOM 1151 C CA . SER A 1 147 ? 19.835 -5.212 -2.648 1.00 50.00 147 SER A CA 1
ATOM 1152 C C . SER A 1 147 ? 21.245 -5.744 -2.934 1.00 50.00 147 SER A C 1
ATOM 1154 O O . SER A 1 147 ? 21.397 -6.724 -3.659 1.00 50.00 147 SER A O 1
ATOM 1156 N N . GLN A 1 148 ? 22.266 -5.158 -2.301 1.00 50.72 148 GLN A N 1
ATOM 1157 C CA . GLN A 1 148 ? 23.592 -5.779 -2.162 1.00 50.72 148 GLN A CA 1
ATOM 1158 C C . GLN A 1 148 ? 23.729 -6.609 -0.869 1.00 50.72 148 GLN A C 1
ATOM 1160 O O . GLN A 1 148 ? 24.837 -6.941 -0.459 1.00 50.72 148 GLN A O 1
ATOM 1165 N N . GLY A 1 149 ? 22.629 -6.982 -0.206 1.00 39.62 149 GLY A N 1
ATOM 1166 C CA . GLY A 1 149 ? 22.6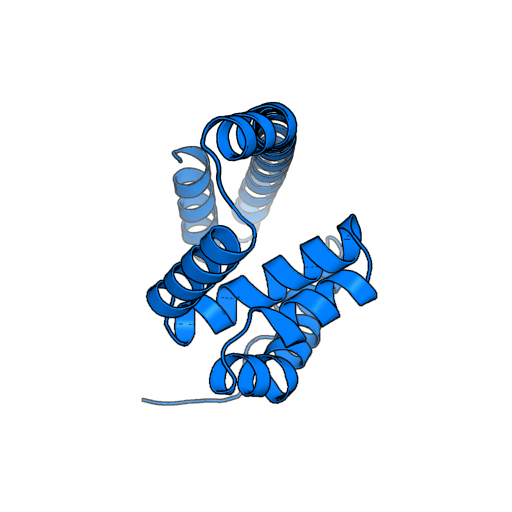97 -7.663 1.087 1.00 39.62 149 GLY A CA 1
ATOM 1167 C C . GLY A 1 149 ? 21.474 -8.511 1.401 1.00 39.62 149 GLY A C 1
ATOM 1168 O O . GLY A 1 149 ? 20.522 -8.037 2.011 1.00 39.62 149 GLY A O 1
ATOM 1169 N N . LEU A 1 150 ? 21.493 -9.771 0.969 1.00 38.09 150 LEU A N 1
ATOM 1170 C CA . LEU A 1 150 ? 21.764 -10.931 1.830 1.00 38.09 150 LEU A CA 1
ATOM 1171 C C . LEU A 1 150 ? 21.660 -12.185 0.960 1.00 38.09 150 LEU A C 1
ATOM 1173 O O . LEU A 1 150 ? 20.577 -12.662 0.626 1.00 38.09 150 LEU A O 1
ATOM 1177 N N . LEU A 1 151 ? 22.831 -12.708 0.605 1.00 39.06 151 LEU A N 1
ATOM 1178 C CA . LEU A 1 151 ? 23.025 -14.132 0.395 1.00 39.06 151 LEU A CA 1
ATOM 1179 C C . LEU A 1 151 ? 22.550 -14.854 1.666 1.00 39.06 151 LEU A C 1
ATOM 1181 O O . LEU A 1 151 ? 23.294 -14.957 2.636 1.00 39.06 151 LEU A O 1
ATOM 1185 N N . CYS A 1 152 ? 21.318 -15.343 1.656 1.00 37.94 152 CYS A N 1
ATOM 1186 C CA . CYS A 1 152 ? 21.015 -16.625 2.271 1.00 37.94 152 CYS A CA 1
ATOM 1187 C C . CYS A 1 152 ? 20.800 -17.598 1.112 1.00 37.94 152 CYS A C 1
ATOM 1189 O O . CYS A 1 152 ? 19.724 -17.641 0.516 1.00 37.94 152 CYS A O 1
ATOM 1191 N N . GLN A 1 153 ? 21.894 -18.273 0.748 1.00 34.06 153 GLN A N 1
ATOM 1192 C CA . GLN A 1 153 ? 21.816 -19.653 0.272 1.00 34.06 153 GLN A CA 1
ATOM 1193 C C . GLN A 1 153 ? 21.326 -20.538 1.419 1.00 34.06 153 GLN A C 1
ATOM 1195 O O . GLN A 1 153 ? 21.636 -20.189 2.584 1.00 34.06 153 GLN A O 1
#

Solvent-accessible surface area (backbone atoms only — not comparable to full-atom values): 8832 Å² total; per-residue (Å²): 113,69,67,58,54,51,53,51,51,51,55,62,55,48,76,77,48,58,75,79,58,35,56,59,51,47,53,54,48,52,52,51,50,53,52,49,52,52,54,47,52,54,53,50,54,54,44,66,65,48,48,61,51,53,37,56,78,68,68,61,44,74,68,56,49,50,52,50,51,41,52,50,55,59,73,39,41,73,68,44,39,61,66,46,47,49,55,53,44,51,51,38,28,74,76,66,32,60,68,55,35,50,45,46,49,70,72,58,44,57,70,71,58,39,51,47,38,72,75,47,36,46,59,48,40,52,58,42,54,51,39,50,61,71,56,57,55,100,82,60,90,64,79,90,68,66,80,92,75,76,91,76,126

Sequence (153 aa):
MRTMDELRDMLASGSFKPAGERAELLAKLRERVAAFVEDMHQHLAEEEEVIPKLLGEGGFTQEKEGAAVGQIIESLGLDGNKKSLPVMLHGLKLWAGEERAEAFVAEHLPLPIRLLYRTFWSADFQHRHLGLVASLPEEVDVNPFVSQGLLCQ

Mean predicted aligned error: 8.74 Å

Radius of gyration: 18.97 Å; Cα contacts (8 Å, |Δi|>4): 61; chains: 1; bounding box: 50×34×48 Å